Protein AF-A0A8T1SP09-F1 (afdb_monomer_lite)

Foldseek 3Di:
DPPDPVVVVVVVVVVVVVVVVVVVVVVVVCVVVVHDPPDPVNVVVVVVCCCVVCVPPDCVPVPPPPPPPVVVVCVVVVVVVVVVVVVVVVVVVVVVVVVVD

Sequence (101 aa):
TALNSSSFLTNAFFFSSSYGELTNCTILIAKKLDCYWPNQLVDEFFIAIHKHYFKNCSLSGRSLRDPPNNILCPFLVVPILITLLMTALVVWRSKRSEGIV

Secondary structure (DSSP, 8-state):
----HHHHHHHHHHHHHHHHHHHHHHHHHHHHTT--SS-HHHHHHHHHHHHHHSTTS-GGGTS-----HHHHHHHHHHHHHHHHHHHHHHHHHHHHHHS--

InterPro domains:
  IPR006985 Receptor activity modifying protein [PF04901] (15-98)
  IPR006985 Receptor activity modifying protein [PTHR14076] (15-101)
  IPR038126 RAMP domain superfamily [G3DSA:1.10.150.510] (10-70)

pLDDT: mean 71.0, std 15.66, range [38.0, 95.19]

Structure (mmCIF, N/CA/C/O backbone):
data_AF-A0A8T1SP09-F1
#
_entry.id   AF-A0A8T1SP09-F1
#
loop_
_atom_site.group_PDB
_atom_site.id
_atom_site.type_symbol
_atom_site.label_atom_id
_atom_site.label_alt_id
_atom_site.label_comp_id
_atom_site.label_asym_id
_atom_site.label_entity_id
_atom_site.label_seq_id
_atom_site.pdbx_PDB_ins_code
_atom_site.Cartn_x
_atom_site.Cartn_y
_atom_site.Cartn_z
_atom_site.occupancy
_atom_site.B_iso_or_equiv
_atom_site.auth_seq_id
_atom_site.auth_comp_id
_atom_site.auth_asym_id
_atom_site.auth_atom_id
_atom_site.pdbx_PDB_model_num
ATOM 1 N N . THR A 1 1 ? -6.454 13.594 -15.721 1.00 38.00 1 THR A N 1
ATOM 2 C CA . THR A 1 1 ? -6.289 14.632 -14.681 1.00 38.00 1 THR A CA 1
ATOM 3 C C . THR A 1 1 ? -5.577 14.016 -13.496 1.00 38.00 1 THR A C 1
ATOM 5 O O . THR A 1 1 ? -6.194 13.358 -12.670 1.00 38.00 1 THR A O 1
ATOM 8 N N . ALA A 1 2 ? -4.249 14.131 -13.487 1.00 40.47 2 ALA A N 1
ATOM 9 C CA . ALA A 1 2 ? -3.407 13.695 -12.383 1.00 40.47 2 ALA A CA 1
ATOM 10 C C . ALA A 1 2 ? -3.714 14.573 -11.163 1.00 40.47 2 ALA A C 1
ATOM 12 O O . ALA A 1 2 ? -3.475 15.779 -11.192 1.00 40.47 2 ALA A O 1
ATOM 13 N N . LEU A 1 3 ? -4.311 13.989 -10.125 1.00 51.03 3 LEU A N 1
ATOM 14 C CA . LEU A 1 3 ? -4.450 14.655 -8.835 1.00 51.03 3 LEU A CA 1
ATOM 15 C C . LEU A 1 3 ? -3.036 14.847 -8.271 1.00 51.03 3 LEU A C 1
ATOM 17 O O . LEU A 1 3 ? -2.270 13.896 -8.147 1.00 51.03 3 LEU A O 1
ATOM 21 N N . ASN A 1 4 ? -2.686 16.110 -8.049 1.00 44.19 4 ASN A N 1
ATOM 22 C CA . ASN A 1 4 ? -1.354 16.618 -7.738 1.00 44.19 4 ASN A CA 1
ATOM 23 C C . ASN A 1 4 ? -0.696 15.848 -6.567 1.00 44.19 4 ASN A C 1
ATOM 25 O O . ASN A 1 4 ? -1.309 15.696 -5.513 1.00 44.19 4 ASN A O 1
ATOM 29 N N . SER A 1 5 ? 0.559 15.396 -6.708 1.00 50.59 5 SER A N 1
ATOM 30 C CA . SER A 1 5 ? 1.306 14.655 -5.662 1.00 50.59 5 SER A CA 1
ATOM 31 C C . SER A 1 5 ? 1.300 15.330 -4.279 1.00 50.59 5 SER A C 1
ATOM 33 O O . SER A 1 5 ? 1.407 14.656 -3.256 1.00 50.59 5 SER A O 1
ATOM 35 N N . SER A 1 6 ? 1.146 16.655 -4.229 1.00 51.06 6 SER A N 1
ATOM 36 C CA . SER A 1 6 ? 1.079 17.458 -3.005 1.00 51.06 6 SER A CA 1
ATOM 37 C C . SER A 1 6 ? -0.239 17.322 -2.232 1.00 51.06 6 SER A C 1
ATOM 39 O O . SER A 1 6 ? -0.214 17.358 -1.004 1.00 51.06 6 SER A O 1
ATOM 41 N N . SER A 1 7 ? -1.380 17.107 -2.900 1.00 51.72 7 SER A N 1
ATOM 42 C CA . SER A 1 7 ? -2.655 16.832 -2.220 1.00 51.72 7 SER A CA 1
ATOM 43 C C . SER A 1 7 ? -2.769 15.374 -1.773 1.00 51.72 7 SER A C 1
ATOM 45 O O . SER A 1 7 ? -3.466 15.084 -0.805 1.00 51.72 7 SER A O 1
ATOM 47 N N . PHE A 1 8 ? -2.049 14.448 -2.412 1.00 54.56 8 PHE A N 1
ATOM 48 C CA . PHE A 1 8 ? -1.996 13.054 -1.968 1.00 54.56 8 PHE A CA 1
ATOM 49 C C . PHE A 1 8 ? -1.255 12.903 -0.630 1.00 54.56 8 PHE A C 1
ATOM 51 O O . PHE A 1 8 ? -1.740 12.207 0.258 1.00 54.56 8 PHE A O 1
ATOM 58 N N . LEU A 1 9 ? -0.120 13.590 -0.447 1.00 53.16 9 LEU A N 1
ATOM 59 C CA . LEU A 1 9 ? 0.687 13.497 0.779 1.00 53.16 9 LEU A CA 1
ATOM 60 C C . LEU A 1 9 ? 0.001 14.122 2.005 1.00 53.16 9 LEU A C 1
ATOM 62 O O . LEU A 1 9 ? 0.038 13.536 3.087 1.00 53.16 9 LEU A O 1
ATOM 66 N N . THR A 1 10 ? -0.674 15.264 1.845 1.00 53.31 10 THR A N 1
ATOM 67 C CA . THR A 1 10 ? -1.416 15.913 2.942 1.00 53.31 10 THR A CA 1
ATOM 68 C C . THR A 1 10 ? -2.638 15.100 3.374 1.00 53.31 10 THR A C 1
ATOM 70 O O . THR A 1 10 ? -2.861 14.922 4.572 1.00 53.31 10 THR A O 1
ATOM 73 N N . ASN A 1 11 ? -3.377 14.520 2.421 1.00 59.84 11 ASN A N 1
ATOM 74 C CA . ASN A 1 11 ? -4.481 13.606 2.727 1.00 59.84 11 ASN A CA 1
ATOM 75 C C . ASN A 1 11 ? -3.987 12.283 3.330 1.00 59.84 11 ASN A C 1
ATOM 77 O O . ASN A 1 11 ? -4.612 11.773 4.252 1.00 59.84 11 ASN A O 1
ATOM 81 N N . ALA A 1 12 ? -2.858 11.738 2.867 1.00 62.75 12 ALA A N 1
ATOM 82 C CA . ALA A 1 12 ? -2.298 10.499 3.405 1.00 62.75 12 ALA A CA 1
ATOM 83 C C . ALA A 1 12 ? -1.833 10.644 4.862 1.00 62.75 12 ALA A C 1
ATOM 85 O O . ALA A 1 12 ? -2.052 9.730 5.657 1.00 62.75 12 ALA A O 1
ATOM 86 N N . PHE A 1 13 ? -1.229 11.780 5.226 1.00 62.75 13 PHE A N 1
ATOM 87 C CA . PHE A 1 13 ? -0.834 12.055 6.609 1.00 62.75 13 PHE A CA 1
ATOM 88 C C . PHE A 1 13 ? -2.054 12.181 7.535 1.00 62.75 13 PHE A C 1
ATOM 90 O O . PHE A 1 13 ? -2.124 11.495 8.555 1.00 62.75 13 PHE A O 1
ATOM 97 N N . PHE A 1 14 ? -3.051 12.985 7.145 1.00 61.97 14 PHE A N 1
ATOM 98 C CA . PHE A 1 14 ? -4.291 13.146 7.914 1.00 61.97 14 PHE A CA 1
ATOM 99 C C . PHE A 1 14 ? -5.046 11.815 8.055 1.00 61.97 14 PHE A C 1
ATOM 101 O O . PHE A 1 14 ? -5.437 11.427 9.155 1.00 61.97 14 PHE A O 1
ATOM 108 N N . PHE A 1 15 ? -5.155 11.055 6.962 1.00 66.50 15 PHE A N 1
ATOM 109 C CA . PHE A 1 15 ? -5.810 9.751 6.961 1.00 66.50 15 PHE A CA 1
ATOM 110 C C . PHE A 1 15 ? -5.065 8.725 7.825 1.00 66.50 15 PHE A C 1
ATOM 112 O O . PHE A 1 15 ? -5.704 7.965 8.544 1.00 66.50 15 PHE A O 1
ATOM 119 N N . SER A 1 16 ? -3.725 8.717 7.815 1.00 69.31 16 SER A N 1
ATOM 120 C CA . SER A 1 16 ? -2.927 7.814 8.657 1.00 69.31 16 SER A CA 1
ATOM 121 C C . SER A 1 16 ? -3.155 8.058 10.149 1.00 69.31 16 SER A C 1
ATOM 123 O O . SER A 1 16 ? -3.181 7.100 10.918 1.00 69.31 16 SER A O 1
ATOM 125 N N . SER A 1 17 ? -3.326 9.318 10.559 1.00 75.81 17 SER A N 1
ATOM 126 C CA . SER A 1 17 ? -3.625 9.660 11.952 1.00 75.81 17 SER A CA 1
ATOM 127 C C . SER A 1 17 ? -5.028 9.195 12.346 1.00 75.81 17 SER A C 1
ATOM 129 O O . SER A 1 17 ? -5.168 8.457 13.319 1.00 75.81 17 SER A O 1
ATOM 131 N N . SER A 1 18 ? -6.056 9.517 11.553 1.00 76.44 18 SER A N 1
ATOM 132 C CA . SER A 1 18 ? -7.435 9.085 11.837 1.00 76.44 18 SER A CA 1
ATOM 133 C C . SER A 1 18 ? -7.599 7.562 11.816 1.00 76.44 18 SER A C 1
ATOM 135 O O . SER A 1 18 ? -8.343 6.999 12.616 1.00 76.44 18 SER A O 1
ATOM 137 N N . TYR A 1 19 ? -6.890 6.877 10.919 1.00 80.00 19 TYR A N 1
ATOM 138 C CA . TYR A 1 19 ? -6.919 5.420 10.819 1.00 80.00 19 TYR A CA 1
ATOM 139 C C . TYR A 1 19 ? -6.191 4.751 11.997 1.00 80.00 19 TYR A C 1
ATOM 141 O O . TYR A 1 19 ? -6.636 3.714 12.494 1.00 80.00 19 TYR A O 1
ATOM 149 N N . GLY A 1 20 ? -5.112 5.367 12.494 1.00 82.69 20 GLY A N 1
ATOM 150 C CA . GLY A 1 20 ? -4.438 4.957 13.728 1.00 82.69 20 GLY A CA 1
ATOM 151 C C . GLY A 1 20 ? -5.343 5.068 14.959 1.00 82.69 20 GLY A C 1
ATOM 152 O O . GLY A 1 20 ? -5.417 4.125 15.746 1.00 82.69 20 GLY A O 1
ATOM 153 N N . GLU A 1 21 ? -6.097 6.163 15.081 1.00 84.38 21 GLU A N 1
ATOM 154 C CA . GLU A 1 21 ? -7.096 6.345 16.146 1.00 84.38 21 GLU A CA 1
ATOM 155 C C . GLU A 1 21 ? -8.212 5.293 16.067 1.00 84.38 21 GLU A C 1
ATOM 157 O O . GLU A 1 21 ? -8.547 4.657 17.068 1.00 84.38 21 GLU A O 1
ATOM 162 N N . LEU A 1 22 ? -8.744 5.035 14.865 1.00 81.94 22 LEU A N 1
ATOM 163 C CA . LEU A 1 22 ? -9.762 4.003 14.647 1.00 81.94 22 LEU A CA 1
ATOM 164 C C . LEU A 1 22 ? -9.253 2.610 15.060 1.00 81.94 22 LEU A C 1
ATOM 166 O O . LEU A 1 22 ? -9.962 1.852 15.725 1.00 81.94 22 LEU A O 1
ATOM 170 N N . THR A 1 23 ? -8.002 2.301 14.710 1.00 82.44 23 THR A N 1
ATOM 171 C CA . THR A 1 23 ? -7.354 1.027 15.043 1.00 82.44 23 THR A CA 1
ATOM 172 C C . THR A 1 23 ? -7.154 0.888 16.554 1.00 82.44 23 THR A C 1
ATOM 174 O O . THR A 1 23 ? -7.524 -0.141 17.125 1.00 82.44 23 THR A O 1
ATOM 177 N N . ASN A 1 24 ? -6.667 1.936 17.230 1.00 86.38 24 ASN A N 1
ATOM 178 C CA . ASN A 1 24 ? -6.544 1.967 18.692 1.00 86.38 24 ASN A CA 1
ATOM 179 C C . ASN A 1 24 ? -7.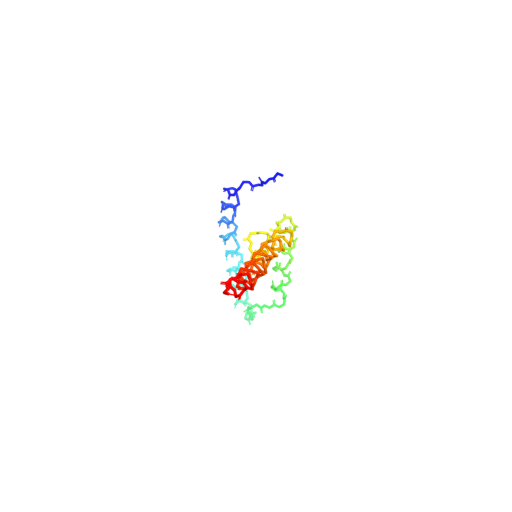895 1.753 19.384 1.00 86.38 24 ASN A C 1
ATOM 181 O O . ASN A 1 24 ? -7.987 0.949 20.313 1.00 86.38 24 ASN A O 1
ATOM 185 N N . CYS A 1 25 ? -8.960 2.391 18.894 1.00 84.75 25 CYS A N 1
ATOM 186 C CA . CYS A 1 25 ? -10.313 2.169 19.398 1.00 84.75 25 CYS A CA 1
ATOM 187 C C . CYS A 1 25 ? -10.755 0.705 19.237 1.00 84.75 25 CYS A C 1
ATOM 189 O O . CYS A 1 25 ? -11.236 0.113 20.204 1.00 84.75 25 CYS A O 1
ATOM 191 N N . THR A 1 26 ? -10.542 0.075 18.073 1.00 83.25 26 THR A N 1
ATOM 192 C CA . THR A 1 26 ? -10.873 -1.355 17.895 1.00 83.25 26 THR A CA 1
ATOM 193 C C . THR A 1 26 ? -10.052 -2.283 18.793 1.00 83.25 26 THR A C 1
ATOM 195 O O . THR A 1 26 ? -10.593 -3.271 19.289 1.00 83.25 26 THR A O 1
ATOM 198 N N . ILE A 1 27 ? -8.783 -1.959 19.063 1.00 83.56 27 ILE A N 1
ATOM 199 C CA . ILE A 1 27 ? -7.930 -2.726 19.984 1.00 83.56 27 ILE A CA 1
ATOM 200 C C . ILE A 1 27 ? -8.432 -2.588 21.429 1.00 83.56 27 ILE A C 1
ATOM 202 O O . ILE A 1 27 ? -8.520 -3.582 22.150 1.00 83.56 27 ILE A O 1
ATOM 206 N N . LEU A 1 28 ? -8.804 -1.378 21.859 1.00 85.81 28 LEU A N 1
ATOM 207 C CA . LEU A 1 28 ? -9.359 -1.137 23.195 1.00 85.81 28 LEU A CA 1
ATOM 208 C C . LEU A 1 28 ? -10.688 -1.868 23.401 1.00 85.81 28 LEU A C 1
ATOM 210 O O . LEU A 1 28 ? -10.901 -2.455 24.461 1.00 85.81 28 LEU A O 1
ATOM 214 N N . ILE A 1 29 ? -11.556 -1.866 22.389 1.00 84.44 29 ILE A N 1
ATOM 215 C CA . ILE A 1 29 ? -12.829 -2.595 22.409 1.00 84.44 29 ILE A CA 1
ATOM 216 C C . ILE A 1 29 ? -12.579 -4.106 22.487 1.00 84.44 29 ILE A C 1
ATOM 218 O O . ILE A 1 29 ? -13.170 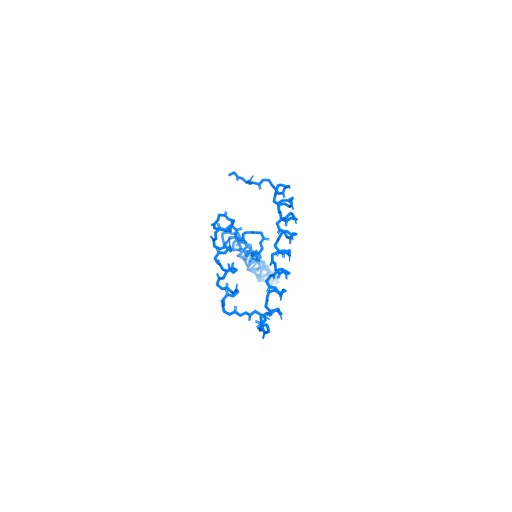-4.766 23.338 1.00 84.44 29 ILE A O 1
ATOM 222 N N . ALA A 1 30 ? -11.658 -4.645 21.680 1.00 82.19 30 ALA A N 1
ATOM 223 C CA . ALA A 1 30 ? -11.283 -6.059 21.737 1.00 82.19 30 ALA A CA 1
ATOM 224 C C . ALA A 1 30 ? -10.755 -6.450 23.127 1.00 82.19 30 ALA A C 1
ATOM 226 O O . ALA A 1 30 ? -11.227 -7.421 23.712 1.00 82.19 30 ALA A O 1
ATOM 227 N N . LYS A 1 31 ? -9.879 -5.625 23.718 1.00 81.75 31 LYS A N 1
ATOM 228 C CA . LYS A 1 31 ? -9.364 -5.828 25.081 1.00 81.75 31 LYS A CA 1
ATOM 229 C C . LYS A 1 31 ? -10.459 -5.750 26.152 1.00 81.75 31 LYS A C 1
ATOM 231 O O . LYS A 1 31 ? -10.399 -6.478 27.134 1.00 81.75 31 LYS A O 1
ATOM 236 N N . LYS A 1 32 ? -11.453 -4.868 25.993 1.00 83.75 32 LYS A N 1
ATOM 237 C CA . LYS A 1 32 ? -12.598 -4.744 26.918 1.00 83.75 32 LYS A CA 1
ATOM 238 C C . LYS A 1 32 ? -13.560 -5.927 26.845 1.00 83.75 32 LYS A C 1
ATOM 240 O O . LYS A 1 32 ? -14.181 -6.248 27.850 1.00 83.75 32 LYS A O 1
ATOM 245 N N . LEU A 1 33 ? -13.680 -6.537 25.672 1.00 81.94 33 LEU A N 1
ATOM 246 C CA . LEU A 1 33 ? -14.491 -7.728 25.423 1.00 81.94 33 LEU A CA 1
ATOM 247 C C . LEU A 1 33 ? -13.722 -9.034 25.700 1.00 81.94 33 LEU A C 1
ATOM 249 O O . LEU A 1 33 ? -14.253 -10.101 25.413 1.00 81.94 33 LEU A O 1
ATOM 253 N N . ASP A 1 34 ? -12.482 -8.954 26.209 1.00 78.62 34 ASP A N 1
ATOM 254 C CA . ASP A 1 34 ? -11.557 -10.089 26.395 1.00 78.62 34 ASP A CA 1
ATOM 255 C C . ASP A 1 34 ? -11.386 -10.947 25.120 1.00 78.62 34 ASP A C 1
ATOM 257 O O . ASP A 1 34 ? -11.211 -12.163 25.138 1.00 78.62 34 ASP A O 1
ATOM 261 N N . CYS A 1 35 ? -11.482 -10.285 23.965 1.00 77.75 35 CYS A N 1
ATOM 262 C CA . CYS A 1 35 ? -11.401 -10.888 22.644 1.00 77.75 35 CYS A CA 1
ATOM 263 C C . CYS A 1 35 ? -10.020 -10.653 22.023 1.00 77.75 35 CYS A C 1
ATOM 265 O O . CYS A 1 35 ? -9.420 -9.584 22.164 1.00 77.75 35 CYS A O 1
ATOM 267 N N . TYR A 1 36 ? -9.535 -11.640 21.268 1.00 74.62 36 TYR A N 1
ATOM 268 C CA . TYR A 1 36 ? -8.288 -11.515 20.520 1.00 74.62 36 TYR A CA 1
ATOM 269 C C . TYR A 1 36 ? -8.457 -10.552 19.338 1.00 74.62 36 TYR A C 1
ATOM 271 O O . TYR A 1 36 ? -9.457 -10.590 18.620 1.00 74.62 36 TYR A O 1
ATOM 279 N N . TRP A 1 37 ? -7.465 -9.688 19.135 1.00 71.38 37 TRP A N 1
ATOM 280 C CA . TRP A 1 37 ? -7.366 -8.824 17.964 1.00 71.38 37 TRP A CA 1
ATOM 281 C C . TRP A 1 37 ? -6.242 -9.352 17.060 1.00 71.38 37 TRP A C 1
ATOM 283 O O . TRP A 1 37 ? -5.142 -9.567 17.575 1.00 71.38 37 TRP A O 1
ATOM 293 N N . PRO A 1 38 ? -6.454 -9.515 15.740 1.00 68.94 38 PRO A N 1
ATOM 294 C CA . PRO A 1 38 ? -7.686 -9.285 14.977 1.00 68.94 38 PRO A CA 1
ATOM 295 C C . PRO A 1 38 ? -8.666 -10.473 15.046 1.00 68.94 38 PRO A C 1
ATOM 297 O O . PRO A 1 38 ? -8.263 -11.629 15.128 1.00 68.94 38 PRO A O 1
ATOM 300 N N . ASN A 1 39 ? -9.967 -10.177 14.980 1.00 74.00 39 ASN A N 1
ATOM 301 C CA . ASN A 1 39 ? -11.054 -11.161 14.903 1.00 74.00 39 ASN A CA 1
ATOM 302 C C . ASN A 1 39 ? -11.795 -11.017 13.561 1.00 74.00 39 ASN A C 1
ATOM 304 O O . ASN A 1 39 ? -11.771 -9.933 12.976 1.00 74.00 39 ASN A O 1
ATOM 308 N N . GLN A 1 40 ? -12.519 -12.047 13.107 1.00 79.31 40 GLN A N 1
ATOM 309 C CA . GLN A 1 40 ? -13.258 -12.029 11.831 1.00 79.31 40 GLN A CA 1
ATOM 310 C C . GLN A 1 40 ? -14.205 -10.819 11.709 1.00 79.31 40 GLN A C 1
ATOM 312 O O . GLN A 1 40 ? -14.290 -10.195 10.656 1.00 79.31 40 GLN A O 1
ATOM 317 N N . LEU A 1 41 ? -14.846 -10.424 12.815 1.00 75.19 41 LEU A N 1
ATOM 318 C CA . LEU A 1 41 ? -15.729 -9.253 12.872 1.00 75.19 41 LEU A CA 1
ATOM 319 C C . LEU A 1 41 ? -14.987 -7.925 12.613 1.00 75.19 41 LEU A C 1
ATOM 321 O O . LEU A 1 41 ? -15.514 -7.013 11.981 1.00 75.19 41 LEU A O 1
ATOM 325 N N . VAL A 1 42 ? -13.756 -7.813 13.121 1.00 74.62 42 VAL A N 1
ATOM 326 C CA . VAL A 1 42 ? -12.903 -6.629 12.951 1.00 74.62 42 VAL A CA 1
ATOM 327 C C . VAL A 1 42 ? -12.383 -6.575 11.515 1.00 74.62 42 VAL A C 1
ATOM 329 O O . VAL A 1 42 ? -12.346 -5.501 10.922 1.00 74.62 42 VAL A O 1
ATOM 332 N N . ASP A 1 43 ? -12.063 -7.730 10.935 1.00 79.12 43 ASP A N 1
ATOM 333 C CA . ASP A 1 43 ? -11.576 -7.843 9.561 1.00 79.12 43 ASP A CA 1
ATOM 334 C C . ASP A 1 43 ? -12.663 -7.467 8.538 1.00 79.12 43 ASP A C 1
ATOM 336 O O . ASP A 1 43 ? -12.425 -6.649 7.649 1.00 79.12 43 ASP A O 1
ATOM 340 N N . GLU A 1 44 ? -13.904 -7.938 8.718 1.00 80.88 44 GLU A N 1
ATOM 341 C CA . GLU A 1 44 ? -15.041 -7.519 7.881 1.00 80.88 44 GLU A CA 1
ATOM 342 C C . GLU A 1 44 ? -15.317 -6.012 7.977 1.00 80.88 44 GLU A C 1
ATOM 344 O O . GLU A 1 44 ? -15.583 -5.359 6.962 1.00 80.88 44 GLU A O 1
ATOM 349 N N . PHE A 1 45 ? -15.201 -5.437 9.177 1.00 79.06 45 PHE A N 1
ATOM 350 C CA . PHE A 1 45 ? -15.347 -3.999 9.389 1.00 79.06 45 PHE A CA 1
ATOM 351 C C . PHE A 1 45 ? -14.248 -3.202 8.669 1.00 79.06 45 PHE A C 1
ATOM 353 O O . PHE A 1 45 ? -14.549 -2.249 7.941 1.00 79.06 45 PHE A O 1
ATOM 360 N N . PHE A 1 46 ? -12.985 -3.621 8.789 1.00 78.75 46 PHE A N 1
ATOM 361 C CA . PHE A 1 46 ? -11.874 -2.995 8.071 1.00 78.75 46 PHE A CA 1
ATOM 362 C C . PHE A 1 46 ? -12.029 -3.136 6.553 1.00 78.75 46 PHE A C 1
ATOM 364 O O . PHE A 1 46 ? -11.864 -2.148 5.834 1.00 78.75 46 PHE A O 1
ATOM 371 N N . ILE A 1 47 ? -12.426 -4.307 6.050 1.00 78.88 47 ILE A N 1
ATOM 372 C CA . ILE A 1 47 ? -12.681 -4.540 4.621 1.00 78.88 47 ILE A CA 1
ATOM 373 C C . ILE A 1 47 ? -13.824 -3.653 4.116 1.00 78.88 47 ILE A C 1
ATOM 375 O O . ILE A 1 47 ? -13.713 -3.076 3.032 1.00 78.88 47 ILE A O 1
ATOM 379 N N . ALA A 1 48 ? -14.906 -3.491 4.880 1.00 79.75 48 ALA A N 1
ATOM 380 C CA . ALA A 1 48 ? -16.021 -2.621 4.513 1.00 79.75 48 ALA A CA 1
ATOM 381 C C . ALA A 1 48 ? -15.596 -1.146 4.436 1.00 79.75 48 ALA A C 1
ATOM 383 O O . ALA A 1 48 ? -15.942 -0.464 3.467 1.00 79.75 48 ALA A O 1
ATOM 384 N N . ILE A 1 49 ? -14.794 -0.668 5.392 1.00 78.00 49 ILE A N 1
ATOM 385 C CA . ILE A 1 49 ? -14.227 0.691 5.382 1.00 78.00 49 ILE A CA 1
ATOM 386 C C . ILE A 1 49 ? -13.282 0.866 4.197 1.00 78.00 49 ILE A C 1
ATOM 388 O O . ILE A 1 49 ? -13.406 1.839 3.451 1.00 78.00 49 ILE A O 1
ATOM 392 N N . HIS A 1 50 ? -12.388 -0.094 3.959 1.00 75.38 50 HIS A N 1
ATOM 393 C CA . HIS A 1 50 ? -11.507 -0.069 2.797 1.00 75.38 50 HIS A CA 1
ATOM 394 C C . HIS A 1 50 ? -12.302 -0.023 1.493 1.00 75.38 50 HIS A C 1
ATOM 396 O O . HIS A 1 50 ? -12.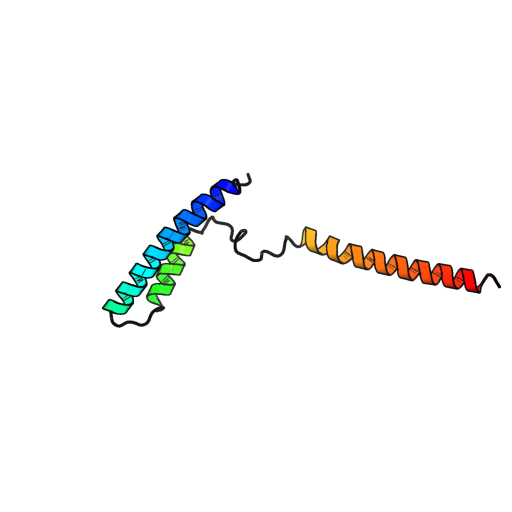041 0.809 0.626 1.00 75.38 50 HIS A O 1
ATOM 402 N N . LYS A 1 51 ? -13.340 -0.849 1.37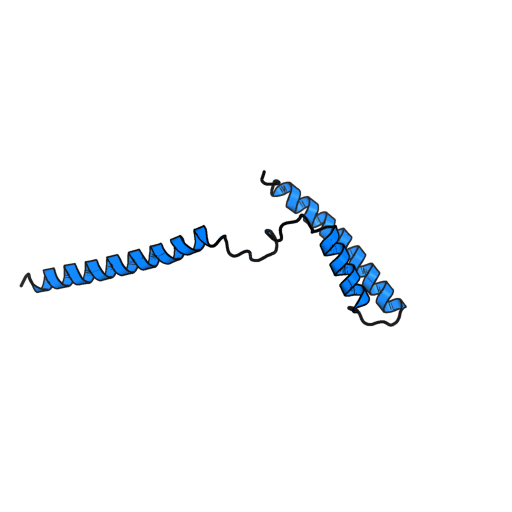6 1.00 73.00 51 LYS A N 1
ATOM 403 C CA . LYS A 1 51 ? -14.222 -0.877 0.213 1.00 73.00 51 LYS A CA 1
ATOM 404 C C . LYS A 1 51 ? -15.052 0.401 0.095 1.00 73.00 51 LYS A C 1
ATOM 406 O O . LYS A 1 51 ? -15.377 0.779 -1.018 1.00 73.00 51 LYS A O 1
ATOM 411 N N . HIS A 1 52 ? -15.422 1.079 1.176 1.00 72.38 52 HIS A N 1
ATOM 412 C CA . HIS A 1 52 ? -16.225 2.303 1.102 1.00 72.38 52 HIS A CA 1
ATOM 413 C C . HIS A 1 52 ? -15.371 3.536 0.772 1.00 72.38 52 HIS A C 1
ATOM 415 O O . HIS A 1 52 ? -15.700 4.272 -0.156 1.00 72.38 52 HIS A O 1
ATOM 421 N N . TYR A 1 53 ? -14.245 3.718 1.467 1.00 65.75 53 TYR A N 1
ATOM 422 C CA . TYR A 1 53 ? -13.395 4.908 1.356 1.00 65.75 53 TYR A CA 1
ATOM 423 C C . TYR A 1 53 ? -12.331 4.805 0.254 1.00 65.75 53 TYR A C 1
ATOM 425 O O . TYR A 1 53 ? -12.014 5.807 -0.384 1.00 65.75 53 TYR A O 1
ATOM 433 N N . PHE A 1 54 ? -11.813 3.606 -0.039 1.00 66.44 54 PHE A N 1
ATOM 434 C CA . PHE A 1 54 ? -10.774 3.402 -1.061 1.00 66.44 54 PHE A CA 1
ATOM 435 C C . PHE A 1 54 ? -11.299 2.849 -2.389 1.00 66.44 54 PHE A C 1
ATOM 437 O O . PHE A 1 54 ? -10.507 2.561 -3.280 1.00 66.44 54 PHE A O 1
ATOM 444 N N . LYS A 1 55 ? -12.621 2.783 -2.580 1.00 63.66 55 LYS A N 1
ATOM 445 C CA . LYS A 1 55 ? -13.267 2.362 -3.841 1.00 63.66 55 LYS A CA 1
ATOM 446 C C . LYS A 1 55 ? -12.722 3.088 -5.079 1.00 63.66 55 LYS A C 1
ATOM 448 O O . LYS A 1 55 ? -12.591 2.481 -6.134 1.00 63.66 55 LYS A O 1
ATOM 453 N N . ASN A 1 56 ? -12.396 4.373 -4.921 1.00 54.50 56 ASN A N 1
ATOM 454 C CA . ASN A 1 56 ? -11.893 5.253 -5.982 1.00 54.50 56 ASN A CA 1
ATOM 455 C C . ASN A 1 56 ? -10.419 5.645 -5.802 1.00 54.50 56 ASN A C 1
ATOM 457 O O . ASN A 1 56 ? -9.858 6.346 -6.643 1.00 54.50 56 ASN A O 1
ATOM 461 N N . CYS A 1 57 ? -9.776 5.204 -4.719 1.00 57.59 57 CYS A N 1
ATOM 462 C CA . CYS A 1 57 ? -8.333 5.333 -4.601 1.00 57.59 57 CYS A CA 1
ATOM 463 C C . CYS A 1 57 ? -7.711 4.197 -5.399 1.00 57.59 57 CYS A C 1
ATOM 465 O O . CYS A 1 57 ? -7.723 3.041 -4.982 1.00 57.59 57 CYS A O 1
ATOM 467 N N . SER A 1 58 ? -7.131 4.521 -6.551 1.00 50.97 58 SER A N 1
ATOM 468 C CA . SER A 1 58 ? -6.238 3.585 -7.216 1.00 50.97 58 SER A CA 1
ATOM 469 C C . SER A 1 58 ? -5.160 3.162 -6.212 1.00 50.97 58 SER A C 1
ATOM 471 O O . SER A 1 58 ? -4.450 4.024 -5.691 1.00 50.97 58 SER A O 1
ATOM 473 N N . LEU A 1 59 ? -4.967 1.856 -6.010 1.00 52.72 59 LEU A N 1
ATOM 474 C CA . LEU A 1 59 ? -3.820 1.248 -5.307 1.00 52.72 59 LEU A CA 1
ATOM 475 C C . LEU A 1 59 ? -2.450 1.660 -5.899 1.00 52.72 59 LEU A C 1
ATOM 477 O O . LEU A 1 59 ? -1.416 1.123 -5.531 1.00 52.72 59 LEU A O 1
ATOM 481 N N . SER A 1 60 ? -2.417 2.620 -6.821 1.00 48.12 60 SER A N 1
ATOM 482 C CA . SER A 1 60 ? -1.270 3.041 -7.611 1.00 48.12 60 SER A CA 1
ATOM 483 C C . SER A 1 60 ? -0.163 3.733 -6.810 1.00 48.12 60 SER A C 1
ATOM 485 O O . SER A 1 60 ? 0.900 3.944 -7.374 1.00 48.12 60 SER A O 1
ATOM 487 N N . GLY A 1 61 ? -0.390 4.083 -5.536 1.00 50.06 61 GLY A N 1
ATOM 488 C CA . GLY A 1 61 ? 0.636 4.670 -4.660 1.00 50.06 61 GLY A CA 1
ATOM 489 C C . GLY A 1 61 ? 1.215 3.729 -3.593 1.00 50.06 61 GLY A C 1
ATOM 490 O O . GLY A 1 61 ? 2.234 4.058 -2.998 1.00 50.06 61 GLY A O 1
ATOM 491 N N . ARG A 1 62 ? 0.576 2.579 -3.322 1.00 45.97 62 ARG A N 1
ATOM 492 C CA . ARG A 1 62 ? 1.029 1.591 -2.313 1.00 45.97 62 ARG A CA 1
ATOM 493 C C . ARG A 1 62 ? 1.117 0.155 -2.817 1.00 45.97 62 ARG A C 1
ATOM 495 O O . ARG A 1 62 ? 1.696 -0.684 -2.140 1.00 45.97 62 ARG A O 1
ATOM 502 N N . SER A 1 63 ? 0.581 -0.135 -3.995 1.00 42.50 63 SER A N 1
ATOM 503 C CA . SER A 1 63 ? 1.051 -1.278 -4.754 1.00 42.50 63 SER A CA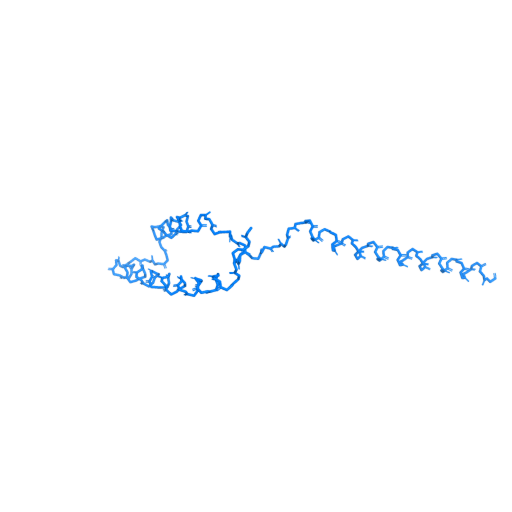 1
ATOM 504 C C . SER A 1 63 ? 2.435 -0.893 -5.247 1.00 42.50 63 SER A C 1
ATOM 506 O O . SER A 1 63 ? 2.581 0.135 -5.911 1.00 42.50 63 SER A O 1
ATOM 508 N N . LEU A 1 64 ? 3.431 -1.725 -4.952 1.00 43.81 64 LEU A N 1
ATOM 509 C CA . LEU A 1 64 ? 4.501 -2.018 -5.896 1.00 43.81 64 LEU A CA 1
ATOM 510 C C . LEU A 1 64 ? 3.790 -2.306 -7.227 1.00 43.81 64 LEU A C 1
ATOM 512 O O . LEU A 1 64 ? 3.291 -3.403 -7.463 1.00 43.81 64 LEU A O 1
ATOM 516 N N . ARG A 1 65 ? 3.487 -1.265 -7.993 1.00 45.78 65 ARG A N 1
ATOM 517 C CA . ARG A 1 65 ? 2.851 -1.417 -9.281 1.00 45.78 65 ARG A CA 1
ATOM 518 C C . ARG A 1 65 ? 4.037 -1.520 -10.189 1.00 45.78 65 ARG A C 1
ATOM 520 O O . ARG A 1 65 ? 4.653 -0.499 -10.490 1.00 45.78 65 ARG A O 1
ATOM 527 N N . ASP A 1 66 ? 4.381 -2.754 -10.542 1.00 44.88 66 ASP A N 1
ATOM 528 C CA . ASP A 1 66 ? 5.198 -2.975 -11.718 1.00 44.88 66 ASP A CA 1
ATOM 529 C C . ASP A 1 66 ? 4.641 -2.044 -12.801 1.00 44.88 66 ASP A C 1
ATOM 531 O O . ASP A 1 66 ? 3.419 -2.043 -13.039 1.00 44.88 66 ASP A O 1
ATOM 535 N N . PRO A 1 67 ? 5.474 -1.136 -13.340 1.00 51.94 67 PRO A N 1
ATOM 536 C CA . PRO A 1 67 ? 5.016 -0.185 -14.330 1.00 51.94 67 PRO A CA 1
ATOM 537 C C . PRO A 1 67 ? 4.278 -0.942 -15.448 1.00 51.94 67 PRO A C 1
ATOM 539 O O . PRO A 1 67 ? 4.577 -2.108 -15.707 1.00 51.94 67 PRO A O 1
ATOM 542 N N . PRO A 1 68 ? 3.273 -0.330 -16.093 1.00 57.44 68 PRO A N 1
ATOM 543 C CA . PRO A 1 68 ? 2.475 -0.992 -17.122 1.00 57.44 68 PRO A CA 1
ATOM 544 C C . PRO A 1 68 ? 3.373 -1.748 -18.117 1.00 57.44 68 PRO A C 1
ATOM 546 O O . PRO A 1 68 ? 4.360 -1.191 -18.599 1.00 57.44 68 PRO A O 1
ATOM 549 N N . ASN A 1 69 ? 3.021 -3.003 -18.436 1.00 56.00 69 ASN A N 1
ATOM 550 C CA . ASN A 1 69 ? 3.810 -3.943 -19.259 1.00 56.00 69 ASN A CA 1
ATOM 551 C C . ASN A 1 69 ? 4.288 -3.355 -20.607 1.00 56.00 69 ASN A C 1
ATOM 553 O O . ASN A 1 69 ? 5.264 -3.806 -21.196 1.00 56.00 69 ASN A O 1
ATOM 557 N N . ASN A 1 70 ? 3.624 -2.292 -21.065 1.00 63.38 70 ASN A N 1
ATOM 558 C CA . ASN A 1 70 ? 3.958 -1.512 -22.251 1.00 63.38 70 ASN A CA 1
ATOM 559 C C . ASN A 1 70 ? 5.296 -0.741 -22.163 1.00 63.38 70 ASN A C 1
ATOM 561 O O . ASN A 1 70 ? 5.813 -0.323 -23.192 1.00 63.38 70 ASN A O 1
ATOM 565 N N . ILE A 1 71 ? 5.852 -0.533 -20.963 1.00 64.88 71 ILE A N 1
ATOM 566 C CA . ILE A 1 71 ? 7.152 0.134 -20.740 1.00 64.88 71 ILE A CA 1
ATOM 567 C C . ILE A 1 71 ? 8.230 -0.881 -20.317 1.00 64.88 71 ILE A C 1
ATOM 569 O O . ILE A 1 71 ? 9.390 -0.736 -20.698 1.00 64.88 71 ILE A O 1
ATOM 573 N N . LEU A 1 72 ? 7.862 -1.950 -19.598 1.00 65.62 72 LEU A N 1
ATOM 574 C CA . LEU A 1 72 ? 8.811 -3.005 -19.205 1.00 65.62 72 LEU A CA 1
ATOM 575 C C . LEU A 1 72 ? 9.264 -3.855 -20.394 1.00 65.62 72 LEU A C 1
ATOM 577 O O . LEU A 1 72 ? 10.456 -4.129 -20.520 1.00 65.62 72 LEU A O 1
ATOM 581 N N . CYS A 1 73 ? 8.347 -4.247 -21.285 1.00 71.81 73 CYS A N 1
ATOM 582 C CA . CYS A 1 73 ? 8.695 -5.042 -22.464 1.00 71.81 73 CYS A CA 1
ATOM 583 C C . CYS A 1 73 ? 9.756 -4.378 -23.358 1.00 71.81 73 CYS A C 1
ATOM 585 O O . CYS A 1 73 ? 10.747 -5.045 -23.655 1.00 71.81 73 CYS A O 1
ATOM 587 N N . PRO A 1 74 ? 9.634 -3.099 -23.772 1.00 80.62 74 PRO A N 1
ATOM 588 C CA . PRO A 1 74 ? 10.675 -2.481 -24.587 1.00 80.62 74 PRO A CA 1
ATOM 589 C C . PRO A 1 74 ? 12.004 -2.372 -23.833 1.00 80.62 74 PRO A C 1
ATOM 591 O O . PRO A 1 74 ? 13.046 -2.627 -24.427 1.00 80.62 74 PRO A O 1
ATOM 594 N N . PHE A 1 75 ? 11.996 -2.087 -22.527 1.00 80.81 75 PHE A N 1
ATOM 595 C CA . PHE A 1 75 ? 13.233 -2.004 -21.747 1.00 80.81 75 PHE A CA 1
ATOM 596 C C . PHE A 1 75 ? 13.939 -3.355 -21.566 1.00 80.81 75 PHE A C 1
ATOM 598 O O . PHE A 1 75 ? 15.151 -3.373 -21.402 1.00 80.81 75 PHE A O 1
ATOM 605 N N . LEU A 1 76 ? 13.222 -4.480 -21.626 1.00 85.75 76 LEU A N 1
ATOM 606 C CA . LEU A 1 76 ? 13.816 -5.823 -21.635 1.00 85.75 76 LEU A CA 1
ATOM 607 C C . LEU A 1 76 ? 14.288 -6.239 -23.033 1.00 85.75 76 LEU A C 1
ATOM 609 O O . LEU A 1 76 ? 15.351 -6.834 -23.180 1.00 85.75 76 LEU A O 1
ATOM 613 N N . VAL A 1 77 ? 13.521 -5.910 -24.074 1.00 88.06 77 VAL A N 1
ATOM 614 C CA . VAL A 1 77 ? 13.836 -6.303 -25.456 1.00 88.06 77 VAL A CA 1
ATOM 615 C C . VAL A 1 77 ? 15.012 -5.500 -26.020 1.00 88.06 77 VAL A C 1
ATOM 617 O O . VAL A 1 77 ? 15.878 -6.074 -26.674 1.00 88.06 77 VAL A O 1
ATOM 620 N N . VAL A 1 78 ? 15.096 -4.197 -25.737 1.00 91.38 78 VAL A N 1
ATOM 621 C CA . VAL A 1 78 ? 16.193 -3.323 -26.193 1.00 91.38 78 VAL A CA 1
ATOM 622 C C . VAL A 1 78 ? 17.587 -3.851 -25.807 1.00 91.38 78 VAL A C 1
ATOM 624 O O . VAL A 1 78 ? 18.404 -4.021 -26.713 1.00 91.38 78 VAL A O 1
ATOM 627 N N . PRO A 1 79 ? 17.903 -4.162 -24.533 1.00 92.25 79 PRO A N 1
ATOM 628 C CA . PRO A 1 79 ? 19.218 -4.675 -24.161 1.00 92.25 79 PRO A CA 1
ATOM 629 C C . PRO A 1 79 ? 19.516 -6.038 -24.794 1.00 92.25 79 PRO A C 1
ATOM 631 O O . PRO A 1 79 ? 20.656 -6.270 -25.181 1.00 92.25 79 PRO A O 1
ATOM 634 N N . ILE A 1 80 ? 18.517 -6.908 -24.978 1.00 94.69 80 ILE A N 1
ATOM 635 C CA . ILE A 1 80 ? 18.696 -8.202 -25.661 1.00 94.69 80 ILE A CA 1
ATOM 636 C C . ILE A 1 80 ? 19.032 -7.998 -27.146 1.00 94.69 80 ILE A C 1
ATOM 638 O O . ILE A 1 80 ? 19.936 -8.638 -27.679 1.00 94.69 80 ILE A O 1
ATOM 642 N N . LEU A 1 81 ? 18.340 -7.084 -27.830 1.00 94.75 81 LEU A N 1
ATOM 643 C CA . LEU A 1 81 ? 18.643 -6.764 -29.227 1.00 94.75 81 LEU A CA 1
ATOM 644 C C . LEU A 1 81 ? 20.052 -6.178 -29.376 1.00 94.75 81 LEU A C 1
ATOM 646 O O . LEU A 1 81 ? 20.770 -6.539 -30.308 1.00 94.75 81 LEU A O 1
ATOM 650 N N . ILE A 1 82 ? 20.470 -5.316 -28.444 1.00 95.19 82 ILE A N 1
ATOM 651 C CA . ILE A 1 82 ? 21.818 -4.737 -28.436 1.00 95.19 82 ILE A CA 1
ATOM 652 C C . ILE A 1 82 ? 22.874 -5.832 -28.249 1.00 95.19 82 ILE A C 1
ATOM 654 O O . ILE A 1 82 ? 23.849 -5.860 -29.000 1.00 95.19 82 ILE A O 1
ATOM 658 N N . THR A 1 83 ? 22.697 -6.754 -27.297 1.00 95.12 83 THR A N 1
ATOM 659 C CA . THR A 1 83 ? 23.674 -7.835 -27.079 1.00 95.12 83 THR A CA 1
ATOM 660 C C . THR A 1 83 ? 23.763 -8.779 -28.279 1.00 95.12 83 THR A C 1
ATOM 662 O O . THR A 1 83 ? 24.871 -9.136 -28.688 1.00 95.12 83 THR A O 1
ATOM 665 N N . LEU A 1 84 ? 22.639 -9.129 -28.911 1.00 94.81 84 LEU A N 1
ATOM 666 C CA . LEU A 1 84 ? 22.630 -9.932 -30.140 1.00 94.81 84 LEU A CA 1
ATOM 667 C C . LEU A 1 84 ? 23.326 -9.219 -31.306 1.00 94.81 84 LEU A C 1
ATOM 669 O O . LEU A 1 84 ? 24.108 -9.833 -32.030 1.00 94.81 84 LEU A O 1
ATOM 673 N N . LEU A 1 85 ? 23.097 -7.916 -31.468 1.00 94.31 85 LEU A N 1
ATOM 674 C CA . LEU A 1 85 ? 23.756 -7.141 -32.515 1.00 94.31 85 LEU A CA 1
ATOM 675 C C . LEU A 1 85 ? 25.269 -7.062 -32.280 1.00 94.31 85 LEU A C 1
ATOM 677 O O . LEU A 1 85 ? 26.045 -7.298 -33.203 1.00 94.31 85 LEU A O 1
ATOM 681 N N . MET A 1 86 ? 25.698 -6.772 -31.049 1.00 93.19 86 MET A N 1
ATOM 682 C CA . MET A 1 86 ? 27.118 -6.686 -30.696 1.00 93.19 86 MET A CA 1
ATOM 683 C C . MET A 1 86 ? 27.830 -8.024 -30.893 1.00 93.19 86 MET A C 1
ATOM 685 O O . MET A 1 86 ? 28.914 -8.060 -31.472 1.00 93.19 86 MET A O 1
ATOM 689 N N . THR A 1 87 ? 27.216 -9.132 -30.474 1.00 93.44 87 THR A N 1
ATOM 690 C CA . THR A 1 87 ? 27.781 -10.475 -30.680 1.00 93.44 87 THR A CA 1
ATOM 691 C C . THR A 1 87 ? 27.864 -10.833 -32.164 1.00 93.44 87 THR A C 1
ATOM 693 O O . THR A 1 87 ? 28.921 -11.270 -32.618 1.00 93.44 87 THR A O 1
ATOM 696 N N . ALA A 1 88 ? 26.819 -10.566 -32.955 1.00 92.50 88 ALA A N 1
ATOM 697 C CA . ALA A 1 88 ? 26.842 -10.778 -34.403 1.00 92.50 88 ALA A CA 1
ATOM 698 C C . ALA A 1 88 ? 27.912 -9.921 -35.103 1.00 92.50 88 ALA A C 1
ATOM 700 O O . ALA A 1 88 ? 28.632 -10.417 -35.972 1.00 92.50 88 ALA A O 1
ATOM 701 N N . LEU A 1 89 ? 28.062 -8.654 -34.702 1.00 91.12 89 LEU A N 1
ATOM 702 C CA . LEU A 1 89 ? 29.096 -7.756 -35.219 1.00 91.12 89 LEU A CA 1
ATOM 703 C C . LEU A 1 89 ? 30.503 -8.254 -34.886 1.00 91.12 89 LEU A C 1
ATOM 705 O O . LEU A 1 89 ? 31.368 -8.238 -35.761 1.00 91.12 89 LEU A O 1
ATOM 709 N N . VAL A 1 90 ? 30.738 -8.720 -33.658 1.00 90.06 90 VAL A N 1
ATOM 710 C CA . VAL A 1 90 ? 32.032 -9.286 -33.252 1.00 90.06 90 VAL A CA 1
ATOM 711 C C . VAL A 1 90 ? 32.349 -10.539 -34.059 1.00 90.06 90 VAL A C 1
ATOM 713 O O . VAL A 1 90 ? 33.444 -10.628 -34.604 1.00 90.06 90 VAL A O 1
ATOM 716 N N . VAL A 1 91 ? 31.395 -11.462 -34.218 1.00 89.50 91 VAL A N 1
ATOM 717 C CA . VAL A 1 91 ? 31.581 -12.678 -35.032 1.00 89.50 91 VAL A CA 1
ATOM 718 C C . VAL A 1 91 ? 31.864 -12.319 -36.489 1.00 89.50 91 VAL A C 1
ATOM 720 O O . VAL A 1 91 ? 32.770 -12.878 -37.106 1.00 89.50 91 VAL A O 1
ATOM 723 N N . TRP A 1 92 ? 31.138 -11.351 -37.046 1.00 87.50 92 TRP A N 1
ATOM 724 C CA . TRP A 1 92 ? 31.356 -10.909 -38.420 1.00 87.50 92 TRP A CA 1
ATOM 725 C C . TRP A 1 92 ? 32.729 -10.251 -38.611 1.00 87.50 92 TRP A C 1
ATOM 727 O O . TRP A 1 92 ? 33.428 -10.543 -39.584 1.00 87.50 92 TRP A O 1
ATOM 737 N N . ARG A 1 93 ? 33.153 -9.392 -37.676 1.00 78.25 93 ARG A N 1
ATOM 738 C CA . ARG A 1 93 ? 34.481 -8.758 -37.702 1.00 78.25 93 ARG A CA 1
ATOM 739 C C . ARG A 1 93 ? 35.597 -9.767 -37.457 1.00 78.25 93 ARG A C 1
ATOM 741 O O . ARG A 1 93 ? 36.613 -9.675 -38.132 1.00 78.25 93 ARG A O 1
ATOM 748 N N . SER A 1 94 ? 35.393 -10.738 -36.572 1.00 76.38 94 SER A N 1
ATOM 749 C CA . SER A 1 94 ? 36.322 -11.842 -36.319 1.00 76.38 94 SER A CA 1
ATOM 750 C C . SER A 1 94 ? 36.503 -12.690 -37.577 1.00 76.38 94 SER A C 1
ATOM 752 O O . SER A 1 94 ? 37.628 -12.830 -38.042 1.00 76.38 94 SER A O 1
ATOM 754 N N . LYS A 1 95 ? 35.415 -13.098 -38.240 1.00 70.00 95 LYS A N 1
ATOM 755 C CA . LYS A 1 95 ? 35.481 -13.856 -39.500 1.00 70.00 95 LYS A CA 1
ATOM 756 C C . LYS A 1 95 ? 36.144 -13.071 -40.641 1.00 70.00 95 LYS A C 1
ATOM 758 O O . LYS A 1 95 ? 36.822 -13.652 -41.482 1.00 70.00 95 LYS A O 1
ATOM 763 N N . ARG A 1 96 ? 35.975 -11.743 -40.680 1.00 65.25 96 ARG A N 1
ATOM 764 C CA . ARG A 1 96 ? 36.670 -10.871 -41.647 1.00 65.25 96 ARG A CA 1
ATOM 765 C C . ARG A 1 96 ? 38.145 -10.653 -41.296 1.00 65.25 96 ARG A C 1
ATOM 767 O O . ARG A 1 96 ? 38.944 -10.463 -42.203 1.00 65.25 96 ARG A O 1
ATOM 774 N N . SER A 1 97 ? 38.493 -10.663 -40.012 1.00 58.19 97 SER A N 1
ATOM 775 C CA . SER A 1 97 ? 39.873 -10.533 -39.536 1.00 58.19 97 SER A CA 1
ATOM 776 C C . SER A 1 97 ? 40.667 -11.831 -39.701 1.00 58.19 97 SER A C 1
ATOM 778 O O . SER A 1 97 ? 41.871 -11.756 -39.886 1.00 58.19 97 SER A O 1
ATOM 780 N N . GLU A 1 98 ? 40.012 -12.995 -39.676 1.00 58.53 98 GLU A N 1
ATOM 781 C CA . GLU A 1 98 ? 40.627 -14.296 -39.987 1.00 58.53 98 GLU A CA 1
ATOM 782 C C . GLU A 1 98 ? 40.720 -14.565 -41.500 1.00 58.53 98 GLU A C 1
ATOM 784 O O . GLU A 1 98 ? 41.581 -15.316 -41.936 1.00 58.53 98 GLU A O 1
ATOM 789 N N . GLY A 1 99 ? 39.860 -13.937 -42.314 1.00 54.31 99 GLY A N 1
ATOM 790 C CA . GLY A 1 99 ? 39.955 -13.946 -43.783 1.00 54.31 99 GLY A CA 1
ATOM 791 C C . GLY A 1 99 ? 40.860 -12.855 -44.379 1.00 54.31 99 GLY A C 1
ATOM 792 O O . GLY A 1 99 ? 40.944 -12.741 -45.599 1.00 54.31 99 GLY A O 1
ATOM 793 N N . ILE A 1 100 ? 41.489 -12.031 -43.533 1.00 52.41 100 ILE A N 1
ATOM 794 C CA . ILE A 1 100 ? 42.594 -11.116 -43.865 1.00 52.41 100 ILE A CA 1
ATOM 795 C C . ILE A 1 100 ? 43.851 -11.658 -43.159 1.00 52.41 1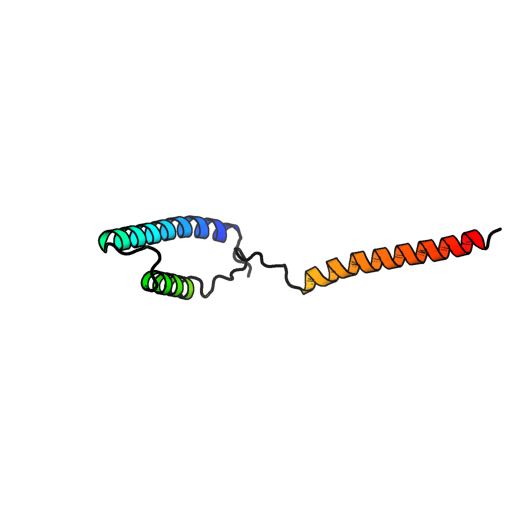00 ILE A C 1
ATOM 797 O O . ILE A 1 100 ? 44.377 -11.078 -42.216 1.00 52.41 100 ILE A O 1
ATOM 801 N N . VAL A 1 101 ? 44.289 -12.832 -43.605 1.00 46.84 101 VAL A N 1
ATOM 802 C CA . VAL A 1 101 ? 45.657 -13.367 -43.527 1.00 46.84 101 VAL A CA 1
ATOM 803 C C . VAL A 1 101 ? 45.913 -14.059 -44.856 1.00 46.84 101 VAL A C 1
ATOM 805 O O . VAL A 1 101 ? 44.993 -14.769 -45.322 1.00 46.84 101 VAL A O 1
#

Organism: Chelydra serpentina (NCBI:txid8475)

Radius of gyration: 27.65 Å; chains: 1; bounding box: 62×32×71 Å